Protein AF-A0A961WU19-F1 (afdb_monomer_lite)

Secondary structure (DSSP, 8-state):
--HHHHHHHHHHHTS-HHHHHHHHHHHHHHS-SS---TTTSPPP-SSHHHHHHHHHHHH--TTSGGG-HHHHHHHHHHHTT-HHHHHHHHHHHHHHSPTT-HHHHHHHHHHHHHHHHHHHHTT-HHHHHHHHHHHHHHHHHHHHTT--TT-

Radius of gyration: 14.6 Å; chains: 1; bounding box: 38×34×35 Å

pLDDT: mean 96.16, std 4.39, range [66.56, 98.81]

Sequence (151 aa):
MTALEDALAIAEQALEPGMRARLEIHLAERLPQHPYRPGLTPRPESGVIFDISDRAGRTLTSPDWRSSEAWTAGFLLLRRGYFWEAHEVWEPVWHALAPNGAERLFVQAAIQHANARLKEAMGRDRAAARLHTLAGAQFEDARRRGFRPEG

Structure (mmCIF, N/CA/C/O backbone):
data_AF-A0A961WU19-F1
#
_entry.id   AF-A0A961WU19-F1
#
loop_
_atom_site.group_PDB
_atom_site.id
_atom_site.type_symbol
_atom_site.label_atom_id
_atom_site.label_alt_id
_atom_site.label_comp_id
_atom_site.label_asym_id
_atom_site.label_entity_id
_atom_site.label_seq_id
_atom_site.pdbx_PDB_ins_code
_atom_site.Cartn_x
_atom_site.Cartn_y
_atom_site.Cartn_z
_atom_site.occupancy
_atom_site.B_iso_or_equiv
_atom_site.auth_seq_id
_atom_site.auth_comp_id
_atom_site.auth_asym_id
_atom_site.auth_atom_id
_atom_site.pdbx_PDB_model_num
ATOM 1 N N . MET A 1 1 ? -2.871 -17.714 5.361 1.00 66.56 1 MET A N 1
ATOM 2 C CA . MET A 1 1 ? -2.331 -16.729 4.412 1.00 66.56 1 MET A CA 1
ATOM 3 C C . MET A 1 1 ? -2.924 -17.008 3.046 1.00 66.56 1 MET A C 1
ATOM 5 O O . MET A 1 1 ? -3.035 -18.170 2.671 1.00 66.56 1 MET A O 1
ATOM 9 N N . THR A 1 2 ? -3.415 -15.971 2.377 1.00 92.81 2 THR A N 1
ATOM 10 C CA . THR A 1 2 ? -3.905 -16.019 0.992 1.00 92.81 2 THR A CA 1
ATOM 11 C C . THR A 1 2 ? -2.739 -15.898 0.005 1.00 92.81 2 THR A C 1
ATOM 13 O O . THR A 1 2 ? -1.680 -15.397 0.369 1.00 92.81 2 THR A O 1
ATOM 16 N N . ALA A 1 3 ? -2.945 -16.265 -1.265 1.00 95.94 3 ALA A N 1
ATOM 17 C CA . ALA A 1 3 ? -1.912 -16.132 -2.301 1.00 95.94 3 ALA A CA 1
ATOM 18 C C . ALA A 1 3 ? -1.395 -14.687 -2.465 1.00 95.94 3 ALA A C 1
ATOM 20 O O . ALA A 1 3 ? -0.223 -14.477 -2.773 1.00 95.94 3 ALA A O 1
ATOM 21 N N . LEU A 1 4 ? -2.256 -13.685 -2.243 1.00 97.75 4 LEU A N 1
ATOM 22 C CA . LEU A 1 4 ? -1.849 -12.280 -2.235 1.00 97.75 4 LEU A CA 1
ATOM 23 C C . LEU A 1 4 ? -0.962 -11.955 -1.026 1.00 97.75 4 LEU A C 1
ATOM 25 O O . LEU A 1 4 ? 0.030 -11.256 -1.183 1.00 97.75 4 LEU A O 1
ATOM 29 N N . GLU A 1 5 ? -1.292 -12.450 0.167 1.00 97.44 5 GLU A N 1
ATOM 30 C CA . GLU A 1 5 ? -0.466 -12.220 1.361 1.00 97.44 5 GLU A CA 1
ATOM 31 C C . GLU A 1 5 ? 0.922 -12.854 1.216 1.00 97.44 5 GLU A C 1
ATOM 33 O O . GLU A 1 5 ? 1.912 -12.219 1.571 1.00 97.44 5 GLU A O 1
ATOM 38 N N . ASP A 1 6 ? 1.011 -14.047 0.619 1.00 97.62 6 ASP A N 1
ATOM 39 C CA . ASP A 1 6 ? 2.293 -14.684 0.292 1.00 97.62 6 ASP A CA 1
ATOM 40 C C . ASP A 1 6 ? 3.104 -13.826 -0.692 1.00 97.62 6 ASP A C 1
ATOM 42 O O . ASP A 1 6 ? 4.291 -13.577 -0.489 1.00 97.62 6 ASP A O 1
ATOM 46 N N . ALA A 1 7 ? 2.455 -13.309 -1.739 1.00 97.88 7 ALA A N 1
A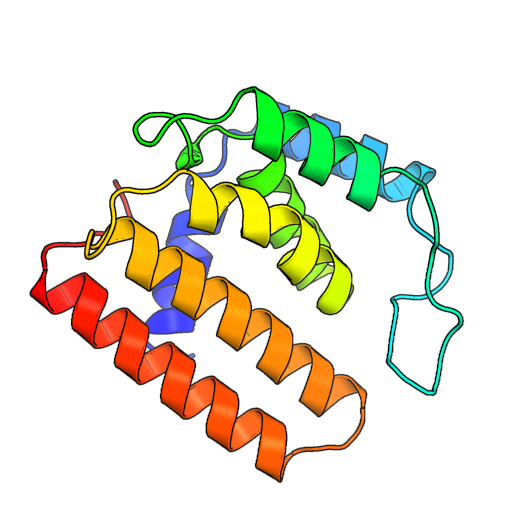TOM 47 C CA . ALA A 1 7 ? 3.097 -12.442 -2.723 1.00 97.88 7 ALA A CA 1
ATOM 48 C C . ALA A 1 7 ? 3.566 -11.104 -2.133 1.00 97.88 7 ALA A C 1
ATOM 50 O O . ALA A 1 7 ? 4.645 -10.623 -2.479 1.00 97.88 7 ALA A O 1
ATOM 51 N N . LEU A 1 8 ? 2.782 -10.509 -1.232 1.00 97.88 8 LEU A N 1
ATOM 52 C CA . LEU A 1 8 ? 3.173 -9.312 -0.490 1.00 97.88 8 LEU A CA 1
ATOM 53 C C . LEU A 1 8 ? 4.368 -9.601 0.422 1.00 97.88 8 LEU A C 1
ATOM 55 O O . LEU A 1 8 ? 5.293 -8.797 0.463 1.00 97.88 8 LEU A O 1
ATOM 59 N N . ALA A 1 9 ? 4.394 -10.755 1.092 1.00 97.44 9 ALA A N 1
ATOM 60 C CA . ALA A 1 9 ? 5.522 -11.156 1.927 1.00 97.44 9 ALA A CA 1
ATOM 61 C C . ALA A 1 9 ? 6.809 -11.363 1.109 1.00 97.44 9 ALA A C 1
ATOM 63 O O . ALA A 1 9 ? 7.882 -10.962 1.557 1.00 97.44 9 ALA A O 1
ATOM 64 N N . ILE A 1 10 ? 6.715 -11.946 -0.092 1.00 97.38 10 ILE A N 1
ATOM 65 C CA . ILE A 1 10 ? 7.851 -12.071 -1.021 1.00 97.38 10 ILE A CA 1
ATOM 66 C C . ILE A 1 10 ? 8.338 -10.685 -1.459 1.00 97.38 10 ILE A C 1
ATOM 68 O O . ILE A 1 10 ? 9.531 -10.395 -1.382 1.00 97.38 10 ILE A O 1
ATOM 72 N N . ALA A 1 11 ? 7.421 -9.803 -1.862 1.00 96.19 11 ALA A N 1
ATOM 73 C CA . ALA A 1 11 ? 7.770 -8.448 -2.273 1.00 96.19 11 ALA A CA 1
ATOM 74 C C . ALA A 1 11 ? 8.398 -7.628 -1.128 1.00 96.19 11 ALA A C 1
ATOM 76 O O . ALA A 1 11 ? 9.323 -6.859 -1.378 1.00 96.19 11 ALA A O 1
ATOM 77 N N . GLU A 1 12 ? 7.954 -7.814 0.122 1.00 96.25 12 GLU A N 1
ATOM 78 C CA . GLU A 1 12 ? 8.567 -7.189 1.303 1.00 96.25 12 GLU A CA 1
ATOM 79 C C . GLU A 1 12 ? 9.990 -7.717 1.562 1.00 96.25 12 GLU A C 1
ATOM 81 O O . GLU A 1 12 ? 10.884 -6.960 1.946 1.00 96.25 12 GLU A O 1
ATOM 86 N N . GLN A 1 13 ? 10.224 -9.014 1.348 1.00 95.75 13 GLN A N 1
ATOM 87 C CA . GLN A 1 13 ? 11.553 -9.621 1.494 1.00 95.75 13 GLN A CA 1
ATOM 88 C C . GLN A 1 13 ? 12.540 -9.137 0.426 1.00 95.75 13 GLN A C 1
ATOM 90 O O . GLN A 1 13 ? 13.738 -9.087 0.691 1.00 95.75 13 GLN A O 1
ATOM 95 N N . ALA A 1 14 ? 12.043 -8.746 -0.749 1.00 94.81 14 ALA A N 1
ATOM 96 C CA . ALA A 1 14 ? 12.845 -8.220 -1.850 1.00 94.81 14 ALA A CA 1
ATOM 97 C C . ALA A 1 14 ? 13.195 -6.722 -1.717 1.00 94.81 14 ALA A C 1
ATOM 99 O O . ALA A 1 14 ? 13.886 -6.179 -2.579 1.00 94.81 14 ALA A O 1
ATOM 100 N N . LEU A 1 15 ? 12.721 -6.033 -0.670 1.00 95.31 15 LEU A N 1
ATOM 101 C CA . LEU A 1 15 ? 13.008 -4.611 -0.465 1.00 95.31 15 LEU A CA 1
ATOM 102 C C . LEU A 1 15 ? 14.501 -4.367 -0.221 1.00 95.31 15 LEU A C 1
ATOM 104 O O . LEU A 1 15 ? 15.160 -5.114 0.504 1.00 95.31 15 LEU A O 1
ATOM 108 N N . GLU A 1 16 ? 15.016 -3.263 -0.765 1.00 95.62 16 GLU A N 1
ATOM 109 C CA . GLU A 1 16 ? 16.412 -2.867 -0.580 1.00 95.62 16 GLU A CA 1
ATOM 110 C C . GLU A 1 16 ? 16.700 -2.594 0.918 1.00 95.62 16 GLU A C 1
ATOM 112 O O . GLU A 1 16 ? 16.045 -1.732 1.522 1.00 95.62 16 GLU A O 1
ATOM 117 N N . PRO A 1 17 ? 17.642 -3.323 1.557 1.00 96.50 17 PRO A N 1
ATOM 118 C CA . PRO A 1 17 ? 17.830 -3.265 3.008 1.00 96.50 17 PRO A CA 1
ATOM 119 C C . PRO A 1 17 ? 18.210 -1.883 3.556 1.00 96.50 17 PRO A C 1
ATOM 121 O O . PRO A 1 17 ? 17.730 -1.497 4.625 1.00 96.50 17 PRO A O 1
ATOM 124 N N . GLY A 1 18 ? 19.046 -1.123 2.846 1.00 97.88 18 GLY A N 1
ATOM 125 C CA . GLY A 1 18 ? 19.481 0.217 3.241 1.00 97.88 18 GLY A CA 1
ATOM 126 C C . GLY A 1 18 ? 18.333 1.227 3.244 1.00 97.88 18 GLY A C 1
ATOM 127 O O . GLY A 1 18 ? 18.134 1.950 4.224 1.00 97.88 18 GLY A O 1
ATOM 128 N N . MET A 1 19 ? 17.523 1.237 2.187 1.00 96.94 19 MET A N 1
ATOM 129 C CA . MET A 1 19 ? 16.304 2.027 2.045 1.00 96.94 19 MET A CA 1
ATOM 130 C C . MET A 1 19 ? 15.322 1.682 3.156 1.00 96.94 19 MET A C 1
ATOM 132 O O . MET A 1 19 ? 14.814 2.583 3.826 1.00 96.94 19 MET A O 1
ATOM 136 N N . ARG A 1 20 ? 15.099 0.383 3.391 1.00 97.62 20 ARG A N 1
ATOM 137 C CA . ARG A 1 20 ? 14.221 -0.105 4.457 1.00 97.62 20 ARG A CA 1
ATOM 138 C C . ARG A 1 20 ? 14.672 0.399 5.826 1.00 97.62 20 ARG A C 1
ATOM 140 O O . ARG A 1 20 ? 13.855 0.963 6.548 1.00 97.62 20 ARG A O 1
ATOM 147 N N . ALA A 1 21 ? 15.951 0.243 6.168 1.00 97.94 21 ALA A N 1
ATOM 148 C CA . ALA A 1 21 ? 16.491 0.685 7.454 1.00 97.94 21 ALA A CA 1
ATOM 149 C C . ALA A 1 21 ? 16.382 2.209 7.635 1.00 97.94 21 ALA A C 1
ATOM 151 O O . ALA A 1 21 ? 15.959 2.688 8.688 1.00 97.94 21 ALA A O 1
ATOM 152 N N . ARG A 1 22 ? 16.698 2.982 6.588 1.00 98.12 22 ARG A N 1
ATOM 153 C CA . ARG A 1 22 ? 16.581 4.447 6.605 1.00 98.12 22 ARG A CA 1
ATOM 154 C C . ARG A 1 22 ? 15.135 4.903 6.805 1.00 98.12 22 ARG A C 1
ATOM 156 O O . ARG A 1 22 ? 14.880 5.791 7.616 1.00 98.12 22 ARG A O 1
ATOM 163 N N . LEU A 1 23 ? 14.189 4.295 6.090 1.00 98.25 23 LEU A N 1
ATOM 164 C CA . LEU A 1 23 ? 12.768 4.618 6.213 1.00 98.25 23 LEU A CA 1
ATOM 165 C C . LEU A 1 23 ? 12.166 4.165 7.541 1.00 98.25 23 LEU A C 1
ATOM 167 O O . LEU A 1 23 ? 11.294 4.845 8.073 1.00 98.25 23 LEU A O 1
ATOM 171 N N . GLU A 1 24 ? 12.627 3.048 8.102 1.00 97.62 24 GLU A N 1
ATOM 172 C CA . GLU A 1 24 ? 12.192 2.570 9.413 1.00 97.62 24 GLU A CA 1
ATOM 173 C C . GLU A 1 24 ? 12.422 3.633 10.493 1.00 97.62 24 GLU A C 1
ATOM 175 O O . GLU A 1 24 ? 11.472 3.932 11.224 1.00 97.62 24 GLU A O 1
ATOM 180 N N . ILE A 1 25 ? 13.626 4.223 10.527 1.00 97.69 25 ILE A N 1
ATOM 181 C CA . ILE A 1 25 ? 14.004 5.330 11.420 1.00 97.69 25 ILE A CA 1
ATOM 182 C C . ILE A 1 25 ? 13.188 6.580 11.084 1.00 97.69 25 ILE A C 1
ATOM 184 O O . ILE A 1 25 ? 12.500 7.121 11.946 1.00 97.69 25 ILE A O 1
ATOM 188 N N . HIS A 1 26 ? 13.201 6.999 9.815 1.00 97.44 26 HIS A N 1
ATOM 189 C CA . HIS A 1 26 ? 12.554 8.239 9.388 1.00 97.44 26 HIS A CA 1
ATOM 190 C C . HIS A 1 26 ? 11.051 8.271 9.708 1.00 97.44 26 HIS A C 1
ATOM 192 O O . HIS A 1 26 ? 10.536 9.269 10.209 1.00 97.44 26 HIS A O 1
ATOM 198 N N . LEU A 1 27 ? 10.344 7.165 9.459 1.00 97.62 27 LEU A N 1
ATOM 199 C CA . LEU A 1 27 ? 8.923 7.041 9.773 1.00 97.62 27 LEU A CA 1
ATOM 200 C C . LEU A 1 27 ? 8.680 6.975 11.287 1.00 97.62 27 LEU A C 1
ATOM 202 O O . LEU A 1 27 ? 7.714 7.561 11.762 1.00 97.62 27 LEU A O 1
ATOM 206 N N . ALA A 1 28 ? 9.533 6.296 12.059 1.00 94.56 28 ALA A N 1
ATOM 207 C CA . ALA A 1 28 ? 9.355 6.205 13.511 1.00 94.56 28 ALA A CA 1
ATOM 208 C C . ALA A 1 28 ? 9.390 7.582 14.202 1.00 94.56 28 ALA A C 1
ATOM 210 O O . ALA A 1 28 ? 8.672 7.793 15.175 1.00 94.56 28 ALA A O 1
ATOM 211 N N . GLU A 1 29 ? 10.173 8.525 13.677 1.00 95.38 29 GLU A N 1
ATOM 212 C CA . GLU A 1 29 ? 10.315 9.878 14.232 1.00 95.38 29 GLU A CA 1
ATOM 213 C C . GLU A 1 29 ? 9.230 10.864 13.773 1.00 95.38 29 GLU A C 1
ATOM 215 O O . GLU A 1 29 ? 9.025 11.900 14.406 1.00 95.38 29 GLU A O 1
ATOM 220 N N . ARG A 1 30 ? 8.576 10.596 12.636 1.00 96.69 30 ARG A N 1
ATOM 221 C CA . ARG A 1 30 ? 7.744 11.583 11.921 1.00 96.69 30 ARG A CA 1
ATOM 222 C C . ARG A 1 30 ? 6.286 11.170 11.739 1.00 96.69 30 ARG A C 1
ATOM 224 O O . ARG A 1 30 ? 5.499 11.974 11.240 1.00 96.69 30 ARG A O 1
ATOM 231 N N . LEU A 1 31 ?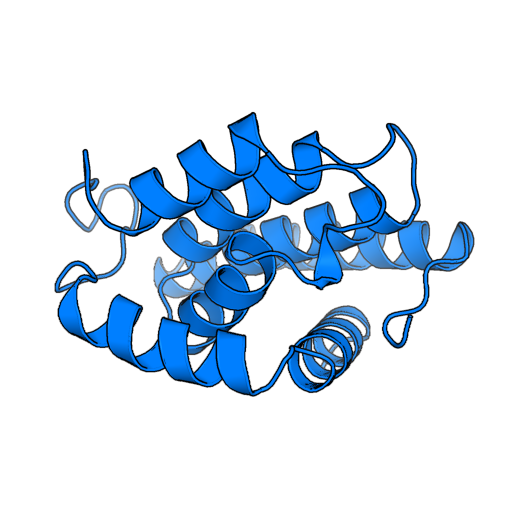 5.925 9.933 12.079 1.00 94.81 31 LEU A N 1
ATOM 232 C CA . LEU A 1 31 ? 4.546 9.468 11.967 1.00 94.81 31 LEU A CA 1
ATOM 233 C C . LEU A 1 31 ? 3.622 10.181 12.961 1.00 94.81 31 LEU A C 1
ATOM 235 O O . LEU A 1 31 ? 4.052 10.544 14.060 1.00 94.81 31 LEU A O 1
ATOM 239 N N . PRO A 1 32 ? 2.336 10.362 12.604 1.00 90.81 32 PRO A N 1
ATOM 240 C CA . PRO A 1 32 ? 1.356 10.837 13.564 1.00 90.81 32 PRO A CA 1
ATOM 241 C C . PRO A 1 32 ? 1.231 9.836 14.716 1.00 90.81 32 PRO A C 1
ATOM 243 O O . PRO A 1 32 ? 1.428 8.639 14.536 1.00 90.81 32 PRO A O 1
ATOM 246 N N . GLN A 1 33 ? 0.860 10.321 15.904 1.00 90.75 33 GLN A N 1
ATOM 247 C CA . GLN A 1 33 ? 0.729 9.484 17.104 1.00 90.75 33 GLN A CA 1
ATOM 248 C C . GLN A 1 33 ? -0.267 8.325 16.921 1.00 90.75 33 GLN A C 1
ATOM 250 O O . GLN A 1 33 ? -0.126 7.265 17.535 1.00 90.75 33 GLN A O 1
ATOM 255 N N . HIS A 1 34 ? -1.287 8.538 16.090 1.00 93.50 34 HIS A N 1
ATOM 256 C CA . HIS A 1 34 ? -2.304 7.549 15.776 1.00 93.50 34 HIS A CA 1
ATOM 257 C C . HIS A 1 34 ? -2.499 7.454 14.260 1.00 93.50 34 HIS A C 1
ATOM 259 O O . HIS A 1 34 ? -2.496 8.492 13.594 1.00 93.50 34 HIS A O 1
ATOM 265 N N . PRO A 1 35 ? -2.725 6.243 13.718 1.00 97.31 35 PRO A N 1
ATOM 266 C CA . PRO A 1 35 ? -3.037 6.073 12.306 1.00 97.31 35 PRO A CA 1
ATOM 267 C C . PRO A 1 35 ? -4.382 6.714 11.963 1.00 97.31 35 PRO A C 1
ATOM 269 O O . PRO A 1 35 ? -5.316 6.734 12.782 1.00 97.31 35 PRO A O 1
ATOM 272 N N . TYR A 1 36 ? -4.513 7.194 10.731 1.00 98.06 36 TYR A N 1
ATOM 273 C CA . TYR A 1 36 ? -5.761 7.764 10.263 1.00 98.06 36 TYR A CA 1
ATOM 274 C C . TYR A 1 36 ? -6.841 6.692 10.079 1.00 98.06 36 TYR A C 1
ATOM 276 O O . TYR A 1 36 ? -6.665 5.665 9.420 1.00 98.06 36 TYR A O 1
ATOM 284 N N . ARG A 1 37 ? -8.010 6.959 10.659 1.00 97.38 37 ARG A N 1
ATOM 285 C CA . ARG A 1 37 ? -9.216 6.143 10.580 1.00 97.38 37 ARG A CA 1
ATOM 286 C C . ARG A 1 37 ? -10.400 7.086 10.374 1.00 97.38 37 ARG A C 1
ATOM 288 O O . ARG A 1 37 ? -10.755 7.813 11.304 1.00 97.38 37 ARG A O 1
ATOM 295 N N . PRO A 1 38 ? -11.035 7.087 9.188 1.00 96.50 38 PRO A N 1
ATOM 296 C CA . PRO A 1 38 ? -12.117 8.016 8.881 1.00 96.50 38 PRO A CA 1
ATOM 297 C C . PRO A 1 38 ? -13.241 8.004 9.924 1.00 96.50 38 PRO A C 1
ATOM 299 O O . PRO A 1 38 ? -13.855 6.965 10.175 1.00 96.50 38 PRO A O 1
ATOM 302 N N . GLY A 1 39 ? -13.516 9.174 10.504 1.00 95.50 39 GLY A N 1
ATOM 303 C CA . GLY A 1 39 ? -14.531 9.360 11.545 1.00 95.50 39 GLY A CA 1
ATOM 304 C C . GLY A 1 39 ? -14.113 8.918 12.951 1.00 95.50 39 GLY A C 1
ATOM 305 O O . GLY A 1 39 ? -14.938 8.991 13.853 1.00 95.50 39 GLY A O 1
ATOM 306 N N . LEU A 1 40 ? -12.870 8.462 13.147 1.00 94.50 40 LEU A N 1
ATOM 307 C CA . LEU A 1 40 ? -12.342 8.035 14.450 1.00 94.50 40 LEU A CA 1
ATOM 308 C C . LEU A 1 40 ? -11.103 8.828 14.873 1.00 94.50 40 LEU A C 1
ATOM 310 O O . LEU A 1 40 ? -10.984 9.179 16.042 1.00 94.50 40 LEU A O 1
ATOM 314 N N . THR A 1 41 ? -10.190 9.116 13.946 1.00 95.88 41 THR A N 1
ATOM 315 C CA . THR A 1 41 ? -9.004 9.940 14.215 1.00 95.88 41 THR A CA 1
ATOM 316 C C . THR A 1 41 ? -8.951 11.146 13.272 1.00 95.88 41 THR A C 1
ATOM 318 O O . THR A 1 41 ? -9.529 11.092 12.178 1.00 95.88 41 THR A O 1
ATOM 321 N N . PRO A 1 42 ? -8.305 12.257 13.682 1.00 93.50 42 PRO A N 1
ATOM 322 C CA . PRO A 1 42 ? -8.125 13.424 12.823 1.00 93.50 42 PRO A CA 1
ATOM 323 C C . PRO A 1 42 ? -7.393 13.049 11.537 1.00 93.50 42 PRO A C 1
ATOM 325 O O . PRO A 1 42 ? -6.429 12.282 11.570 1.00 93.50 42 PRO A O 1
ATOM 328 N N . ARG A 1 43 ? -7.843 13.592 10.402 1.00 93.62 43 ARG A N 1
ATOM 329 C CA . ARG A 1 43 ? -7.129 13.411 9.138 1.00 93.62 43 ARG A CA 1
ATOM 330 C C . ARG A 1 43 ? -5.848 14.246 9.176 1.00 93.62 43 ARG A C 1
ATOM 332 O O . ARG A 1 43 ? -5.953 15.438 9.455 1.00 93.62 43 ARG A O 1
ATOM 339 N N . PRO A 1 44 ? -4.668 13.665 8.908 1.00 92.56 44 PRO A N 1
ATOM 340 C CA . PRO A 1 44 ? -3.461 14.463 8.760 1.00 92.56 44 PRO A CA 1
ATOM 341 C C . PRO A 1 44 ? -3.574 15.325 7.493 1.00 92.56 44 PRO A C 1
ATOM 343 O O . PRO A 1 44 ? -4.134 14.886 6.489 1.00 92.56 44 PRO A O 1
ATOM 346 N N . GLU A 1 45 ? -3.054 16.548 7.544 1.00 90.69 45 GLU A N 1
ATOM 347 C CA . GLU A 1 45 ? -3.070 17.499 6.416 1.00 90.69 45 GLU A CA 1
ATOM 348 C C . GLU A 1 45 ? -1.683 17.680 5.780 1.00 90.69 45 GLU A C 1
ATOM 350 O O . GLU A 1 45 ? -1.558 18.199 4.675 1.00 90.69 45 GLU A O 1
ATOM 355 N N . SER A 1 46 ? -0.634 17.261 6.487 1.00 94.31 46 SER A N 1
ATOM 356 C CA . SER A 1 46 ? 0.761 17.346 6.062 1.00 94.31 46 SER A CA 1
ATOM 357 C C . SER A 1 46 ? 1.613 16.309 6.801 1.00 94.31 46 SER A C 1
ATOM 359 O O . SER A 1 46 ? 1.124 15.587 7.677 1.00 94.31 46 SER A O 1
ATOM 361 N N . GLY A 1 47 ? 2.891 16.211 6.427 1.00 95.50 47 GLY A N 1
ATOM 362 C CA . GLY A 1 47 ? 3.881 15.357 7.078 1.00 95.50 47 GLY A CA 1
ATOM 363 C C . GLY A 1 47 ? 4.447 14.277 6.163 1.00 95.50 47 GLY A C 1
ATOM 364 O O . GLY A 1 47 ? 4.161 14.230 4.968 1.00 95.50 47 GLY A O 1
ATOM 365 N N . VAL A 1 48 ? 5.228 13.372 6.758 1.00 97.44 48 VAL A N 1
ATOM 366 C CA . VAL A 1 48 ? 6.095 12.426 6.033 1.00 97.44 48 VAL A CA 1
ATOM 367 C C . VAL A 1 48 ? 5.370 11.588 4.973 1.00 97.44 48 VAL A C 1
ATOM 369 O O . VAL A 1 48 ? 5.939 11.296 3.927 1.00 97.44 48 VAL A O 1
ATOM 372 N N . ILE A 1 49 ? 4.102 11.239 5.205 1.00 97.50 49 ILE A N 1
ATOM 373 C CA . ILE A 1 49 ? 3.278 10.475 4.258 1.00 97.50 49 ILE A CA 1
ATOM 374 C C . ILE A 1 49 ? 3.024 11.270 2.978 1.00 97.50 49 ILE A C 1
ATOM 376 O O . ILE A 1 49 ? 3.206 10.748 1.878 1.00 97.50 49 ILE A O 1
ATOM 380 N N . PHE A 1 50 ? 2.660 12.544 3.118 1.00 97.44 50 PHE A N 1
ATOM 381 C CA . PHE A 1 50 ? 2.444 13.439 1.987 1.00 97.44 50 PHE A CA 1
ATOM 382 C C . PHE A 1 50 ? 3.762 13.736 1.282 1.00 97.44 50 PHE A C 1
ATOM 384 O O . PHE A 1 50 ? 3.813 13.663 0.061 1.00 97.44 50 PHE A O 1
ATOM 391 N N . ASP A 1 51 ? 4.840 13.961 2.036 1.00 97.69 51 ASP A N 1
ATOM 392 C CA . ASP A 1 51 ? 6.158 14.238 1.466 1.00 97.69 51 ASP A CA 1
ATOM 393 C C . ASP A 1 51 ? 6.670 13.067 0.604 1.00 97.69 51 ASP A C 1
ATOM 395 O O . ASP A 1 51 ? 7.215 13.285 -0.480 1.00 97.69 51 ASP A O 1
ATOM 399 N N . ILE A 1 52 ? 6.500 11.820 1.067 1.00 97.81 52 ILE A N 1
ATOM 400 C CA . ILE A 1 52 ? 6.862 10.607 0.311 1.00 97.81 52 ILE A CA 1
ATOM 401 C C . ILE A 1 52 ? 5.981 10.467 -0.935 1.00 97.81 52 ILE A C 1
ATOM 403 O O . ILE A 1 52 ? 6.500 10.227 -2.028 1.00 97.81 52 ILE A O 1
ATOM 407 N N . SER A 1 53 ? 4.664 10.632 -0.782 1.00 97.38 53 SER A N 1
ATOM 408 C CA . SER A 1 53 ? 3.700 10.460 -1.877 1.00 97.38 53 SER A CA 1
ATOM 409 C C . SER A 1 53 ? 3.920 11.489 -2.989 1.00 97.38 53 SER A C 1
ATOM 411 O O . SER A 1 53 ? 3.982 11.148 -4.168 1.00 97.38 53 SER A O 1
ATOM 413 N N . ASP A 1 54 ? 4.122 12.747 -2.607 1.00 97.62 54 ASP A N 1
ATOM 414 C CA . ASP A 1 54 ? 4.365 13.872 -3.506 1.00 97.62 54 ASP A CA 1
ATOM 415 C C . ASP A 1 54 ? 5.716 13.753 -4.236 1.00 97.62 54 ASP A C 1
ATOM 417 O O . ASP A 1 54 ? 5.807 14.000 -5.441 1.00 97.62 54 ASP A O 1
ATOM 421 N N . ARG A 1 55 ? 6.775 13.287 -3.551 1.00 97.12 55 ARG A N 1
ATOM 422 C CA . ARG A 1 55 ? 8.035 12.926 -4.224 1.00 97.12 55 ARG A CA 1
ATOM 423 C C . ARG A 1 55 ? 7.819 11.829 -5.262 1.00 97.12 55 ARG A C 1
ATOM 425 O O . ARG A 1 55 ? 8.233 12.016 -6.404 1.00 97.12 55 ARG A O 1
ATOM 432 N N . ALA A 1 56 ? 7.159 10.731 -4.892 1.00 96.69 56 ALA A N 1
ATOM 433 C CA . ALA A 1 56 ? 6.909 9.619 -5.805 1.00 96.69 56 ALA A CA 1
ATOM 434 C C . ALA A 1 56 ? 6.075 10.048 -7.021 1.00 96.69 56 ALA A C 1
ATOM 436 O O . ALA A 1 56 ? 6.434 9.716 -8.146 1.00 96.69 56 ALA A O 1
ATOM 437 N N . GLY A 1 57 ? 5.029 10.856 -6.829 1.00 94.62 57 GLY A N 1
ATOM 438 C CA . GLY A 1 57 ? 4.200 11.358 -7.928 1.00 94.62 57 GLY A CA 1
ATOM 439 C C . GLY A 1 57 ? 4.966 12.204 -8.953 1.00 94.62 57 GLY A C 1
ATOM 440 O O . GLY A 1 57 ? 4.583 12.244 -10.120 1.00 94.62 57 GLY A O 1
ATOM 441 N N . ARG A 1 58 ? 6.065 12.854 -8.548 1.00 94.06 58 ARG A N 1
ATOM 442 C CA . ARG A 1 58 ? 6.907 13.661 -9.447 1.00 94.06 58 ARG A CA 1
ATOM 443 C C . ARG A 1 58 ? 8.012 12.886 -10.148 1.00 94.06 58 ARG A C 1
ATOM 445 O O . ARG A 1 58 ? 8.417 13.290 -11.234 1.00 94.06 58 ARG A O 1
ATOM 452 N N . THR A 1 59 ? 8.568 11.862 -9.505 1.00 91.88 59 THR A N 1
ATOM 453 C CA . THR A 1 59 ? 9.831 11.251 -9.954 1.00 91.88 59 THR A CA 1
ATOM 454 C C . THR A 1 59 ? 9.696 9.806 -10.397 1.00 91.88 59 THR A C 1
ATOM 456 O O . THR A 1 59 ? 10.598 9.303 -11.066 1.00 91.88 59 THR A O 1
ATOM 459 N N . LEU A 1 60 ? 8.615 9.119 -10.021 1.00 92.62 60 LEU A N 1
ATOM 460 C CA . LEU A 1 60 ? 8.524 7.687 -10.233 1.00 92.62 60 LEU A CA 1
ATOM 461 C C . LEU A 1 60 ? 8.231 7.342 -11.692 1.00 92.62 60 LEU A C 1
ATOM 463 O O . LEU A 1 60 ? 7.326 7.888 -12.319 1.00 92.62 60 LEU A O 1
ATOM 467 N N . THR A 1 61 ? 8.971 6.363 -12.202 1.00 88.94 61 THR A N 1
ATOM 468 C CA . THR A 1 61 ? 8.738 5.753 -13.509 1.00 88.94 61 THR A CA 1
ATOM 469 C C . THR A 1 61 ? 8.399 4.271 -13.350 1.00 88.94 61 THR A C 1
ATOM 471 O O . THR A 1 61 ? 8.705 3.649 -12.329 1.00 88.94 61 THR A O 1
ATOM 474 N N . SER A 1 62 ? 7.753 3.686 -14.363 1.00 85.25 62 SER A N 1
ATOM 475 C CA . SER A 1 62 ? 7.302 2.291 -14.304 1.00 85.25 62 SER A CA 1
ATOM 476 C C . SER A 1 62 ? 8.415 1.256 -14.074 1.00 85.25 62 SER A C 1
ATOM 478 O O . SER A 1 62 ? 8.094 0.253 -13.453 1.00 85.25 62 SER A O 1
ATOM 480 N N . PRO A 1 63 ? 9.667 1.402 -14.552 1.00 88.69 63 PRO A N 1
ATOM 481 C CA . PRO A 1 63 ? 10.732 0.434 -14.255 1.00 88.69 63 PRO A CA 1
ATOM 482 C C . PRO A 1 63 ? 11.217 0.452 -12.796 1.00 88.69 63 PRO A C 1
ATOM 484 O O . PRO A 1 63 ? 11.550 -0.597 -12.250 1.00 88.69 63 PRO A O 1
ATOM 487 N N . ASP A 1 64 ? 11.199 1.616 -12.143 1.00 88.56 64 ASP A N 1
ATOM 488 C CA . ASP A 1 64 ? 11.862 1.834 -10.845 1.00 88.56 64 ASP A CA 1
ATOM 489 C C . ASP A 1 64 ? 10.923 1.673 -9.638 1.00 88.56 64 ASP A C 1
ATOM 491 O O . ASP A 1 64 ? 11.289 1.916 -8.488 1.00 88.56 64 ASP A O 1
ATOM 495 N N . TRP A 1 65 ? 9.673 1.271 -9.870 1.00 94.44 65 TRP A N 1
ATOM 496 C CA . TRP A 1 65 ? 8.645 1.275 -8.831 1.00 94.44 65 TRP A CA 1
ATOM 497 C C . TRP A 1 65 ? 8.998 0.402 -7.614 1.00 94.44 65 TRP A C 1
ATOM 499 O O .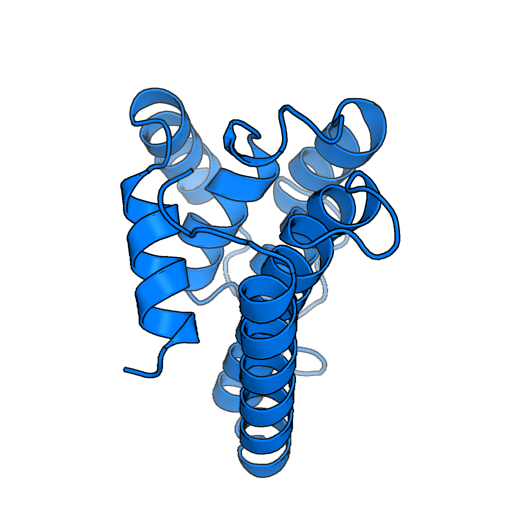 TRP A 1 65 ? 8.753 0.820 -6.480 1.00 94.44 65 TRP A O 1
ATOM 509 N N . ARG A 1 66 ? 9.630 -0.765 -7.829 1.00 93.69 66 ARG A N 1
ATOM 510 C CA . ARG A 1 66 ? 10.036 -1.698 -6.757 1.00 93.69 66 ARG A CA 1
ATOM 511 C C . ARG A 1 66 ? 11.148 -1.147 -5.864 1.00 93.69 66 ARG A C 1
ATOM 513 O O . ARG A 1 66 ? 11.187 -1.483 -4.686 1.00 93.69 66 ARG A O 1
ATOM 520 N N . SER A 1 67 ? 12.040 -0.317 -6.402 1.00 93.25 67 SER A N 1
ATOM 521 C CA . SER A 1 67 ? 13.148 0.296 -5.652 1.00 93.25 67 SER A CA 1
ATOM 522 C C . SER A 1 67 ? 12.771 1.645 -5.033 1.00 93.25 67 SER A C 1
ATOM 524 O O . SER A 1 67 ? 13.599 2.304 -4.401 1.00 93.25 67 SER A O 1
ATOM 526 N N . SER A 1 68 ? 11.516 2.069 -5.194 1.00 96.31 68 SER A N 1
ATOM 527 C CA . SER A 1 68 ? 11.063 3.371 -4.729 1.00 96.31 68 SER A CA 1
ATOM 528 C C . SER A 1 68 ? 10.919 3.466 -3.211 1.00 96.31 68 SER A C 1
ATOM 530 O O . SER A 1 68 ? 10.577 2.509 -2.505 1.00 96.31 68 SER A O 1
ATOM 532 N N . GLU A 1 69 ? 11.122 4.688 -2.717 1.00 97.50 69 GLU A N 1
ATOM 533 C CA . GLU A 1 69 ? 10.873 5.056 -1.324 1.00 97.50 69 GLU A CA 1
ATOM 534 C C . GLU A 1 69 ? 9.415 4.764 -0.933 1.00 97.50 69 GLU A C 1
ATOM 536 O O . GLU A 1 69 ? 9.157 4.151 0.098 1.00 97.50 69 GLU A O 1
ATOM 541 N N . ALA A 1 70 ? 8.471 5.144 -1.795 1.00 98.44 70 ALA A N 1
ATOM 542 C CA . ALA A 1 70 ? 7.039 4.964 -1.595 1.00 98.44 70 ALA A CA 1
ATOM 543 C C . ALA A 1 70 ? 6.620 3.490 -1.484 1.00 98.44 70 ALA A C 1
ATOM 545 O O . ALA A 1 70 ? 5.877 3.127 -0.569 1.00 98.44 70 ALA A O 1
ATOM 546 N N . TRP A 1 71 ? 7.136 2.624 -2.363 1.00 98.19 71 TRP A N 1
ATOM 547 C CA . TRP A 1 71 ? 6.858 1.189 -2.302 1.00 98.19 71 TRP A CA 1
ATOM 548 C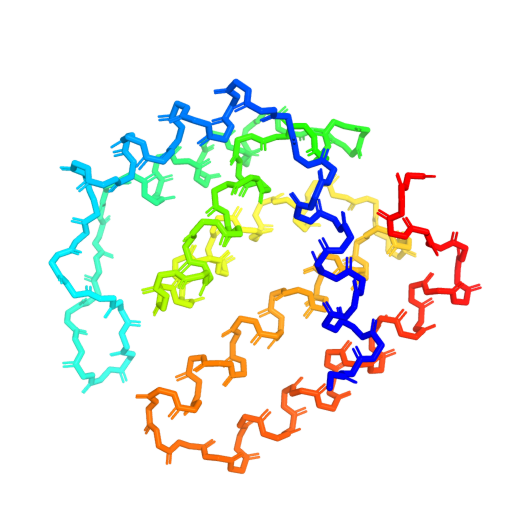 C . TRP A 1 71 ? 7.354 0.571 -0.990 1.00 98.19 71 TRP A C 1
ATOM 550 O O . TRP A 1 71 ? 6.594 -0.109 -0.297 1.00 98.19 71 TRP A O 1
ATOM 560 N N . THR A 1 72 ? 8.589 0.895 -0.602 1.00 98.44 72 THR A N 1
ATOM 561 C CA . THR A 1 72 ? 9.202 0.435 0.653 1.00 98.44 72 THR A CA 1
ATOM 562 C C . THR A 1 72 ? 8.453 0.963 1.882 1.00 98.44 72 THR A C 1
ATOM 564 O O . THR A 1 72 ? 8.166 0.209 2.815 1.00 98.44 72 THR A O 1
ATOM 567 N N . ALA A 1 73 ? 8.104 2.253 1.888 1.00 98.62 73 ALA A N 1
ATOM 568 C CA . ALA A 1 73 ? 7.402 2.897 2.994 1.00 98.62 73 ALA A CA 1
ATOM 569 C C . ALA A 1 73 ? 6.035 2.251 3.250 1.00 98.62 73 ALA A C 1
ATOM 571 O O . ALA A 1 73 ? 5.692 2.007 4.407 1.00 98.62 73 ALA A O 1
ATOM 572 N N . GLY A 1 74 ? 5.283 1.914 2.199 1.00 98.69 74 GLY A N 1
ATOM 573 C CA . GLY A 1 74 ? 3.961 1.310 2.356 1.00 98.69 74 GLY A CA 1
ATOM 574 C C . GLY A 1 74 ? 3.988 -0.022 3.110 1.00 98.69 74 GLY A C 1
ATOM 575 O O . GLY A 1 74 ? 3.148 -0.227 3.983 1.00 98.69 74 GLY A O 1
ATOM 576 N N . PHE A 1 75 ? 5.000 -0.874 2.907 1.00 98.62 75 PHE A N 1
ATOM 577 C CA . PHE A 1 75 ? 5.155 -2.102 3.704 1.00 98.62 75 PHE A CA 1
ATOM 578 C C . PHE A 1 75 ? 5.427 -1.818 5.184 1.00 98.62 75 PHE A C 1
ATOM 580 O O . PHE A 1 75 ? 4.817 -2.434 6.064 1.00 98.62 75 PHE A O 1
ATOM 587 N N . LEU A 1 76 ? 6.303 -0.853 5.481 1.00 98.56 76 LEU A N 1
ATOM 588 C CA . LEU A 1 76 ? 6.597 -0.457 6.862 1.00 98.56 76 LEU A CA 1
ATOM 589 C C . LEU A 1 76 ? 5.349 0.090 7.571 1.00 98.56 76 LEU A C 1
ATOM 591 O O . LEU A 1 76 ? 5.123 -0.216 8.743 1.00 98.56 76 LEU A O 1
ATOM 595 N N . LEU A 1 77 ? 4.529 0.864 6.860 1.00 98.69 77 LEU A N 1
ATOM 596 C CA . LEU A 1 77 ? 3.270 1.421 7.358 1.00 98.69 77 LEU A CA 1
ATOM 597 C C . LEU A 1 77 ? 2.210 0.337 7.562 1.00 98.69 77 LEU A C 1
ATOM 599 O O . LEU A 1 77 ? 1.592 0.277 8.628 1.00 98.69 77 LEU A O 1
ATOM 603 N N . LEU A 1 78 ? 2.057 -0.563 6.586 1.00 98.44 78 LEU A N 1
ATOM 604 C CA . LEU A 1 78 ? 1.127 -1.687 6.641 1.00 98.44 78 LEU A CA 1
ATOM 605 C C . LEU A 1 78 ? 1.402 -2.556 7.875 1.00 98.44 78 LEU A C 1
ATOM 607 O O . LEU A 1 78 ? 0.490 -2.831 8.656 1.00 98.44 78 LEU A O 1
ATOM 611 N N . ARG A 1 79 ? 2.672 -2.909 8.115 1.00 97.31 79 ARG A N 1
ATOM 612 C CA . ARG A 1 79 ? 3.102 -3.695 9.284 1.00 97.31 79 ARG A CA 1
ATOM 613 C C . ARG A 1 79 ? 2.825 -2.992 10.617 1.00 97.31 79 ARG A C 1
ATOM 615 O O . ARG A 1 79 ? 2.558 -3.658 11.613 1.00 97.31 79 ARG A O 1
ATOM 622 N N . ARG A 1 80 ? 2.878 -1.657 10.650 1.00 97.06 80 ARG A N 1
ATOM 623 C CA . ARG A 1 80 ? 2.620 -0.837 11.850 1.00 97.06 80 ARG A CA 1
ATOM 624 C C . ARG A 1 80 ? 1.136 -0.508 12.062 1.00 97.06 80 ARG A C 1
ATOM 626 O O . ARG A 1 80 ? 0.804 0.139 13.051 1.00 97.06 80 ARG A O 1
ATOM 633 N N . GLY A 1 81 ? 0.243 -0.932 11.165 1.00 97.94 81 GLY A N 1
ATOM 634 C CA . GLY A 1 81 ? -1.195 -0.654 11.258 1.00 97.94 81 GLY A CA 1
ATOM 635 C C . GLY A 1 81 ? -1.623 0.727 10.747 1.00 97.94 81 GLY A C 1
ATOM 636 O O . GLY A 1 81 ? -2.760 1.141 10.986 1.00 97.94 81 GLY A O 1
ATOM 637 N N . TYR A 1 82 ? -0.738 1.427 10.034 1.00 98.50 82 TYR A N 1
ATOM 638 C CA . TYR A 1 82 ? -0.994 2.705 9.360 1.00 98.50 82 TYR A CA 1
ATOM 639 C C . TYR A 1 82 ? -1.532 2.431 7.952 1.00 98.50 82 TYR A C 1
ATOM 641 O O . TYR A 1 82 ? -0.880 2.657 6.935 1.00 98.50 82 TYR A O 1
ATOM 649 N N . PHE A 1 83 ? -2.706 1.801 7.908 1.00 98.75 83 PHE A N 1
ATOM 650 C CA . PHE A 1 83 ? -3.259 1.221 6.686 1.00 98.75 83 PHE A CA 1
ATOM 651 C C . PHE A 1 83 ? -3.690 2.267 5.660 1.00 98.75 83 PHE A C 1
ATOM 653 O O . PHE A 1 83 ? -3.543 2.042 4.460 1.00 98.75 83 PHE A O 1
ATOM 660 N N . TRP A 1 84 ? -4.222 3.402 6.117 1.00 98.62 84 TRP A N 1
ATOM 661 C CA . TRP A 1 84 ? -4.553 4.495 5.211 1.00 98.62 84 TRP A CA 1
ATOM 662 C C . TRP A 1 84 ? -3.280 5.119 4.643 1.00 98.62 84 TRP A C 1
ATOM 664 O O . TRP A 1 84 ? -3.175 5.307 3.442 1.00 98.62 84 TRP A O 1
ATOM 674 N N . GLU A 1 85 ? -2.278 5.352 5.481 1.00 98.62 85 GLU A N 1
ATOM 675 C CA . GLU A 1 85 ? -1.002 5.930 5.077 1.00 98.62 85 GLU A CA 1
ATOM 676 C C . GLU A 1 85 ? -0.257 5.025 4.088 1.00 98.62 85 GLU A C 1
ATOM 678 O O . GLU A 1 85 ? 0.329 5.520 3.131 1.00 98.62 85 GLU A O 1
ATOM 683 N N . ALA A 1 86 ? -0.310 3.701 4.288 1.00 98.75 86 ALA A N 1
ATOM 684 C CA . ALA A 1 86 ? 0.228 2.723 3.344 1.00 98.75 86 ALA A CA 1
ATOM 685 C C . ALA A 1 86 ? -0.452 2.825 1.971 1.00 98.75 86 ALA A C 1
ATOM 687 O O . ALA A 1 86 ? 0.218 2.774 0.942 1.00 98.75 86 ALA A O 1
ATOM 688 N N . HIS A 1 87 ? -1.776 2.999 1.958 1.00 98.62 87 HIS A N 1
ATOM 689 C CA . HIS A 1 87 ? -2.524 3.251 0.731 1.00 98.62 87 HIS A CA 1
ATOM 690 C C . HIS A 1 87 ? -2.073 4.555 0.059 1.00 98.62 87 HIS A C 1
ATOM 692 O O . HIS A 1 87 ? -1.763 4.519 -1.129 1.00 98.62 87 HIS A O 1
ATOM 698 N N . GLU A 1 88 ? -1.981 5.666 0.794 1.00 98.38 88 GLU A N 1
ATOM 699 C CA . GLU A 1 88 ? -1.604 6.965 0.217 1.00 98.38 88 GLU A CA 1
ATOM 700 C C . GLU A 1 88 ? -0.214 6.919 -0.430 1.00 98.38 88 GLU A C 1
ATOM 702 O O . GLU A 1 88 ? -0.068 7.341 -1.574 1.00 98.38 88 GLU A O 1
ATOM 707 N N . VAL A 1 89 ? 0.795 6.331 0.232 1.00 98.56 89 VAL A N 1
ATOM 708 C CA . VAL A 1 89 ? 2.141 6.250 -0.367 1.00 98.56 89 VAL A CA 1
ATOM 709 C C . VAL A 1 89 ? 2.202 5.303 -1.564 1.00 98.56 89 VAL A C 1
ATOM 711 O O . VAL A 1 89 ? 3.024 5.503 -2.452 1.00 98.56 89 VAL A O 1
ATOM 714 N N . TRP A 1 90 ? 1.341 4.286 -1.642 1.00 98.75 90 TRP A N 1
ATOM 715 C CA . TRP A 1 90 ? 1.287 3.387 -2.799 1.00 98.75 90 TRP A CA 1
ATOM 716 C C . TRP A 1 90 ? 0.460 3.929 -3.971 1.00 98.75 90 TRP A C 1
ATOM 718 O O . TRP A 1 90 ? 0.646 3.465 -5.096 1.00 98.75 90 TRP A O 1
ATOM 728 N N . GLU A 1 91 ? -0.410 4.919 -3.766 1.00 98.50 91 GLU A N 1
ATOM 729 C CA . GLU A 1 91 ? -1.195 5.532 -4.845 1.00 98.50 91 GLU A CA 1
ATOM 730 C C . GLU A 1 91 ? -0.329 6.089 -5.999 1.00 98.50 91 GLU A C 1
ATOM 732 O O . GLU A 1 91 ? -0.564 5.703 -7.150 1.00 98.50 91 GLU A O 1
ATOM 737 N N . PRO A 1 92 ? 0.714 6.915 -5.766 1.00 98.19 92 PRO A N 1
ATOM 738 C CA . PRO A 1 92 ? 1.578 7.389 -6.848 1.00 98.19 92 PRO A CA 1
ATOM 739 C C . PRO A 1 92 ? 2.360 6.251 -7.519 1.00 98.19 92 PRO A C 1
ATO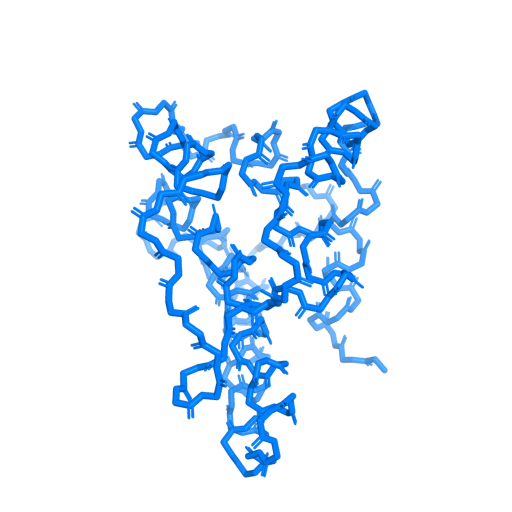M 741 O O . PRO A 1 92 ? 2.620 6.315 -8.721 1.00 98.19 92 PRO A O 1
ATOM 744 N N . VAL A 1 93 ? 2.678 5.179 -6.780 1.00 98.38 93 VAL A N 1
ATOM 745 C CA . VAL A 1 93 ? 3.295 3.967 -7.344 1.00 98.38 93 VAL A CA 1
ATOM 746 C C . VAL A 1 93 ? 2.359 3.319 -8.357 1.00 98.38 93 VAL A C 1
ATOM 748 O O . VAL A 1 93 ? 2.764 3.017 -9.476 1.00 98.38 93 VAL A O 1
ATOM 751 N N . TRP A 1 94 ? 1.087 3.159 -7.995 1.00 98.44 94 TRP A N 1
ATOM 752 C CA . TRP A 1 94 ? 0.065 2.636 -8.895 1.00 98.44 94 TRP A CA 1
ATOM 753 C C . TRP A 1 94 ? -0.119 3.519 -10.132 1.00 98.44 94 TRP A C 1
ATOM 755 O O . TRP A 1 94 ? -0.212 2.995 -11.244 1.00 98.44 94 TRP A O 1
ATOM 765 N N . HIS A 1 95 ? -0.149 4.843 -9.960 1.00 97.31 95 HIS A N 1
ATO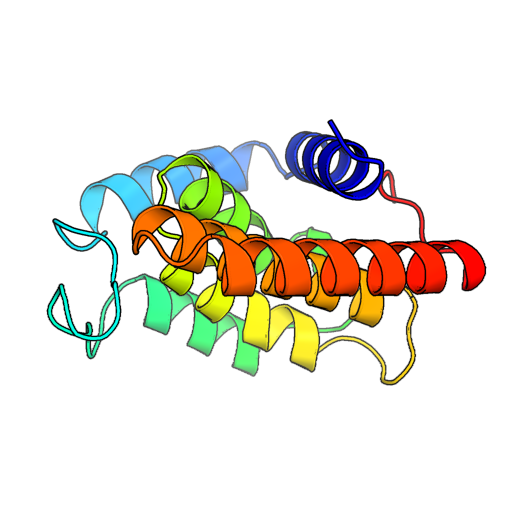M 766 C CA . HIS A 1 95 ? -0.332 5.783 -11.066 1.00 97.31 95 HIS A CA 1
ATOM 767 C C . HIS A 1 95 ? 0.802 5.744 -12.088 1.00 97.31 95 HIS A C 1
ATOM 769 O O . HIS A 1 95 ? 0.504 5.768 -13.282 1.00 97.31 95 HIS A O 1
ATOM 775 N N . ALA A 1 96 ? 2.055 5.619 -11.645 1.00 96.75 96 ALA A N 1
ATOM 776 C CA . ALA A 1 96 ? 3.233 5.590 -12.519 1.00 96.75 96 ALA A CA 1
ATOM 777 C C . ALA A 1 96 ? 3.348 4.321 -13.388 1.00 96.75 96 ALA A C 1
ATOM 779 O O . ALA A 1 96 ? 4.091 4.303 -14.372 1.00 96.75 96 ALA A O 1
ATOM 780 N N . LEU A 1 97 ? 2.639 3.248 -13.027 1.00 97.12 97 LEU A N 1
ATOM 781 C CA . LEU A 1 97 ? 2.691 1.970 -13.733 1.00 97.12 97 LEU A CA 1
ATOM 782 C C . LEU A 1 97 ? 1.825 1.974 -14.992 1.00 97.12 97 LEU A C 1
ATOM 784 O O . LEU A 1 97 ? 0.731 2.550 -15.019 1.00 97.12 97 LEU A O 1
ATOM 788 N N . ALA A 1 98 ? 2.293 1.252 -16.013 1.00 94.75 98 ALA A N 1
ATOM 789 C CA . ALA A 1 98 ? 1.617 1.146 -17.300 1.00 94.75 98 ALA A CA 1
ATOM 790 C C . ALA A 1 98 ? 0.125 0.779 -17.140 1.00 94.75 98 ALA A C 1
ATOM 792 O O . ALA A 1 98 ? -0.212 -0.167 -16.410 1.00 94.75 98 ALA A O 1
ATOM 793 N N . PRO A 1 99 ? -0.794 1.487 -17.827 1.00 91.81 99 PRO A N 1
ATOM 794 C CA . PRO A 1 99 ? -2.201 1.114 -17.853 1.00 91.81 99 PRO A CA 1
ATOM 795 C C . PRO A 1 99 ? -2.358 -0.344 -18.288 1.00 91.81 99 PRO A C 1
ATOM 797 O O . PRO A 1 99 ? -1.692 -0.791 -19.218 1.00 91.81 99 PRO A O 1
ATOM 800 N N . ASN A 1 100 ? -3.239 -1.092 -17.621 1.00 88.50 100 ASN A N 1
ATOM 801 C CA . ASN A 1 100 ? -3.466 -2.520 -17.880 1.00 88.50 100 ASN A CA 1
ATOM 802 C C . ASN A 1 100 ? -2.232 -3.436 -17.683 1.00 88.50 100 ASN A C 1
ATOM 804 O O . ASN A 1 100 ? -2.311 -4.622 -18.015 1.00 88.50 100 ASN A O 1
ATOM 808 N N . GLY A 1 101 ? -1.126 -2.929 -17.126 1.00 95.62 101 GLY A N 1
ATOM 809 C CA . GLY A 1 101 ? 0.064 -3.712 -16.792 1.00 95.62 101 GLY A CA 1
ATOM 810 C C . GLY A 1 101 ? -0.157 -4.662 -15.612 1.00 95.62 101 GLY A C 1
ATOM 811 O O . GLY A 1 101 ? -1.011 -4.428 -14.750 1.00 95.62 101 GLY A O 1
ATOM 812 N N . ALA A 1 102 ? 0.625 -5.739 -15.566 1.00 97.31 102 ALA A N 1
ATOM 813 C CA . ALA A 1 102 ? 0.523 -6.756 -14.524 1.00 97.31 102 ALA A CA 1
ATOM 814 C C . ALA A 1 102 ? 0.963 -6.199 -13.153 1.00 97.31 102 ALA A C 1
ATOM 816 O O . ALA A 1 102 ? 0.303 -6.422 -12.141 1.00 97.31 102 ALA A O 1
ATOM 817 N N . GLU A 1 103 ? 2.013 -5.378 -13.137 1.00 97.56 103 GLU A N 1
ATOM 818 C CA . GLU A 1 103 ? 2.510 -4.650 -11.966 1.00 97.56 103 GLU A CA 1
ATOM 819 C C . GLU A 1 103 ? 1.445 -3.701 -11.423 1.00 97.56 103 GLU A C 1
ATOM 821 O O . GLU A 1 103 ? 1.214 -3.649 -10.216 1.00 97.56 103 GLU A O 1
ATOM 826 N N . ARG A 1 104 ? 0.749 -2.979 -12.314 1.00 97.88 104 ARG A N 1
ATOM 827 C CA . ARG A 1 104 ? -0.302 -2.035 -11.916 1.00 97.88 104 ARG A CA 1
ATOM 828 C C . ARG A 1 104 ? -1.417 -2.750 -11.158 1.00 97.88 104 ARG A C 1
ATOM 830 O O . ARG A 1 104 ? -1.889 -2.239 -10.146 1.00 97.88 104 ARG A O 1
ATOM 837 N N . LEU A 1 105 ? -1.817 -3.936 -11.618 1.00 98.31 105 LEU A N 1
ATOM 838 C CA . LEU A 1 105 ? -2.820 -4.761 -10.941 1.00 98.31 105 LEU A CA 1
ATOM 839 C C . LEU A 1 105 ? -2.332 -5.281 -9.588 1.00 98.31 105 LEU A C 1
ATOM 841 O O . LEU A 1 105 ? -3.107 -5.291 -8.635 1.00 98.31 105 LEU A O 1
ATOM 845 N N . PHE A 1 106 ? -1.059 -5.669 -9.477 1.00 98.38 106 PHE A N 1
ATOM 846 C CA . PHE A 1 106 ? -0.485 -6.093 -8.201 1.00 98.38 106 PHE A CA 1
ATOM 847 C C . PHE A 1 106 ? -0.437 -4.952 -7.177 1.00 98.38 106 PHE A C 1
ATOM 849 O O . PHE A 1 106 ? -0.902 -5.128 -6.051 1.00 98.38 106 PHE A O 1
ATOM 856 N N . VAL A 1 107 ? 0.042 -3.764 -7.560 1.00 98.38 107 VAL A N 1
ATOM 857 C CA . VAL A 1 107 ? 0.048 -2.598 -6.658 1.00 98.38 107 VAL A CA 1
ATOM 858 C C . VAL A 1 107 ? -1.379 -2.196 -6.282 1.00 98.38 107 VAL A C 1
ATOM 860 O O . VAL A 1 107 ? -1.653 -1.884 -5.125 1.00 98.38 107 VAL A O 1
ATOM 863 N N . GLN A 1 108 ? -2.327 -2.287 -7.217 1.00 98.62 108 GLN A N 1
ATOM 864 C CA . GLN A 1 108 ? -3.735 -2.052 -6.909 1.00 98.62 108 GLN A CA 1
ATOM 865 C C . GLN A 1 108 ? -4.287 -3.075 -5.903 1.00 98.62 108 GLN A C 1
ATOM 867 O O . GLN A 1 108 ? -5.008 -2.691 -4.983 1.00 98.62 108 GLN A O 1
ATOM 872 N N . ALA A 1 109 ? -3.924 -4.355 -6.028 1.00 98.56 109 ALA A N 1
ATOM 873 C CA . ALA A 1 109 ? -4.281 -5.384 -5.055 1.00 98.56 109 ALA A CA 1
ATOM 874 C C . ALA A 1 109 ? -3.677 -5.092 -3.668 1.00 98.56 109 ALA A C 1
ATOM 876 O O . ALA A 1 109 ? -4.376 -5.227 -2.664 1.00 98.56 109 ALA A O 1
ATOM 877 N N . ALA A 1 110 ? -2.426 -4.622 -3.600 1.00 98.69 110 ALA A N 1
ATOM 878 C CA . ALA A 1 110 ? -1.781 -4.200 -2.354 1.00 98.69 110 ALA A CA 1
ATOM 879 C C . ALA A 1 110 ? -2.533 -3.032 -1.683 1.00 98.69 110 ALA A C 1
ATOM 881 O O . ALA A 1 110 ? -2.828 -3.081 -0.488 1.00 98.69 110 ALA A O 1
ATOM 882 N N . ILE A 1 111 ? -2.935 -2.025 -2.466 1.00 98.81 111 ILE A N 1
ATOM 883 C CA . ILE A 1 111 ? -3.763 -0.900 -2.006 1.00 98.81 111 ILE A CA 1
ATOM 884 C C . ILE A 1 111 ? -5.120 -1.385 -1.472 1.00 98.81 111 ILE A C 1
ATOM 886 O O . ILE A 1 111 ? -5.557 -0.964 -0.398 1.00 98.81 111 ILE A O 1
ATOM 890 N N . GLN A 1 112 ? -5.798 -2.289 -2.187 1.00 98.81 112 GLN A N 1
ATOM 891 C CA . GLN A 1 112 ? -7.077 -2.832 -1.721 1.00 98.81 112 GLN A CA 1
ATOM 892 C C . GLN A 1 112 ? -6.917 -3.672 -0.454 1.00 98.81 112 GLN A C 1
ATOM 894 O O . GLN A 1 112 ? -7.770 -3.597 0.432 1.00 98.81 112 GLN A O 1
ATOM 899 N N . HIS A 1 113 ? -5.817 -4.416 -0.328 1.00 98.81 113 HIS A N 1
ATOM 900 C CA . HIS A 1 113 ? -5.484 -5.127 0.900 1.00 98.81 113 HIS A CA 1
ATOM 901 C C . HIS A 1 113 ? -5.292 -4.149 2.066 1.00 98.81 113 HIS A C 1
ATOM 903 O O . HIS A 1 113 ? -5.923 -4.325 3.106 1.00 98.81 113 HIS A O 1
ATOM 909 N N . ALA A 1 114 ? -4.530 -3.064 1.890 1.00 98.81 114 ALA A N 1
ATOM 910 C CA . ALA A 1 114 ? -4.393 -2.017 2.906 1.00 98.81 114 ALA A CA 1
ATOM 911 C C . ALA A 1 114 ? -5.761 -1.431 3.308 1.00 98.81 114 ALA A C 1
ATOM 913 O O . ALA A 1 114 ? -6.090 -1.351 4.493 1.00 98.81 114 ALA A O 1
ATOM 914 N N . ASN A 1 115 ? -6.626 -1.131 2.335 1.00 98.75 115 ASN A N 1
ATOM 915 C CA . ASN A 1 115 ? -7.988 -0.668 2.605 1.00 98.75 115 ASN A CA 1
ATOM 916 C C . ASN A 1 115 ? -8.839 -1.707 3.352 1.00 98.75 115 ASN A C 1
ATOM 918 O O . ASN A 1 115 ? -9.634 -1.328 4.215 1.00 98.75 115 ASN A O 1
ATOM 922 N N . ALA A 1 116 ? -8.686 -3.000 3.059 1.00 98.69 116 ALA A N 1
ATOM 923 C CA . ALA A 1 116 ? -9.369 -4.070 3.780 1.00 98.69 116 ALA A CA 1
ATOM 924 C C . ALA A 1 116 ? -8.943 -4.096 5.254 1.00 98.69 116 ALA A C 1
ATOM 926 O O . ALA A 1 116 ? -9.802 -4.035 6.135 1.00 98.69 116 ALA A O 1
ATOM 927 N N . ARG A 1 117 ? -7.629 -4.056 5.521 1.00 98.62 117 ARG A N 1
ATOM 928 C CA . ARG A 1 117 ? -7.061 -3.985 6.878 1.00 98.62 117 ARG A CA 1
ATOM 929 C C . ARG A 1 117 ? -7.512 -2.728 7.630 1.00 98.62 117 ARG A C 1
ATOM 931 O O . ARG A 1 117 ? -7.830 -2.789 8.817 1.00 98.62 117 ARG A O 1
ATOM 938 N N . LEU A 1 118 ? -7.643 -1.594 6.933 1.00 98.69 118 LEU A N 1
ATOM 939 C CA . LEU A 1 118 ? -8.242 -0.383 7.499 1.00 98.69 118 LEU A CA 1
ATOM 940 C C . LEU A 1 118 ? -9.695 -0.622 7.931 1.00 98.69 118 LEU A C 1
ATOM 942 O O . LEU A 1 118 ? -10.089 -0.189 9.011 1.00 98.69 118 LEU A O 1
ATOM 946 N N . LYS A 1 119 ? -10.507 -1.312 7.118 1.00 98.62 119 LYS A N 1
ATOM 947 C CA . LYS A 1 119 ? -11.900 -1.621 7.484 1.00 98.62 119 LYS A CA 1
ATOM 948 C C . LYS A 1 119 ? -11.990 -2.566 8.680 1.00 98.62 119 LYS A C 1
ATOM 950 O O . LYS A 1 119 ? -12.851 -2.332 9.524 1.00 98.62 119 LYS A O 1
ATOM 955 N N . GLU A 1 120 ? -11.104 -3.548 8.799 1.00 98.31 120 GLU A N 1
ATOM 956 C CA . GLU A 1 120 ? -11.005 -4.408 9.993 1.00 98.31 120 GLU A CA 1
ATOM 957 C C . GLU A 1 120 ? -10.696 -3.575 11.241 1.00 98.31 120 GLU A C 1
ATOM 959 O O . GLU A 1 120 ? -11.410 -3.653 12.237 1.00 98.31 120 GLU A O 1
ATOM 964 N N . ALA A 1 121 ? -9.709 -2.676 11.161 1.00 97.81 121 ALA A N 1
ATOM 965 C CA . ALA A 1 121 ? -9.349 -1.781 12.264 1.00 97.81 121 ALA A CA 1
ATOM 966 C C . ALA A 1 121 ? -10.467 -0.793 12.659 1.00 97.81 121 ALA A C 1
ATOM 968 O O . ALA A 1 121 ? -10.406 -0.177 13.726 1.00 97.81 121 ALA A O 1
ATOM 969 N N . MET A 1 122 ? -11.476 -0.626 11.801 1.00 97.94 122 MET A N 1
ATOM 970 C CA . MET A 1 122 ? -12.682 0.168 12.042 1.00 97.94 122 MET A CA 1
ATOM 971 C C . MET A 1 122 ? -13.897 -0.685 12.462 1.00 97.94 122 MET A C 1
ATOM 973 O O . MET A 1 122 ? -14.994 -0.135 12.568 1.00 97.94 122 MET A O 1
ATOM 977 N N . GLY A 1 123 ? -13.751 -2.006 12.638 1.00 97.94 123 GLY A N 1
ATOM 978 C CA . GLY A 1 123 ? -14.850 -2.928 12.965 1.00 97.94 123 GLY A CA 1
ATOM 979 C C . GLY A 1 123 ? -15.859 -3.130 11.827 1.00 97.94 123 GLY A C 1
ATOM 980 O O . GLY A 1 123 ? -17.045 -3.357 12.065 1.00 97.94 123 GLY A O 1
ATOM 981 N N . ARG A 1 124 ? -15.429 -2.969 10.568 1.00 98.06 124 ARG A N 1
ATOM 982 C CA . ARG A 1 124 ? -16.280 -3.046 9.367 1.00 98.06 124 ARG A CA 1
ATOM 983 C C . ARG A 1 124 ? -16.022 -4.327 8.570 1.00 98.06 124 ARG A C 1
ATOM 985 O O . ARG A 1 124 ? -15.757 -4.273 7.368 1.00 98.06 124 ARG A O 1
ATOM 992 N N . ASP A 1 125 ? -16.164 -5.476 9.218 1.00 97.62 125 ASP A N 1
ATOM 993 C CA . ASP A 1 125 ? -15.735 -6.789 8.706 1.00 97.62 125 ASP A CA 1
ATOM 994 C C . ASP A 1 125 ? -16.349 -7.167 7.353 1.00 97.62 125 ASP A C 1
ATOM 996 O O . ASP A 1 125 ? -15.661 -7.660 6.462 1.00 97.62 125 ASP A O 1
ATOM 1000 N N . ARG A 1 126 ? -17.636 -6.865 7.127 1.00 98.31 126 ARG A N 1
ATOM 1001 C CA . ARG A 1 126 ? -18.278 -7.122 5.821 1.00 98.31 126 ARG A CA 1
ATOM 1002 C C . ARG A 1 126 ? -17.633 -6.325 4.687 1.00 98.31 126 ARG A C 1
ATOM 1004 O O . ARG A 1 126 ? -17.552 -6.813 3.563 1.00 98.31 126 ARG A O 1
ATOM 1011 N N . ALA A 1 127 ? -17.217 -5.089 4.961 1.00 98.12 127 ALA A N 1
ATOM 1012 C CA . ALA A 1 127 ? -16.535 -4.260 3.973 1.00 98.12 127 ALA A CA 1
ATOM 1013 C C . ALA A 1 127 ? -15.101 -4.757 3.750 1.00 98.12 127 ALA A C 1
ATOM 1015 O O . ALA A 1 127 ? -14.671 -4.841 2.603 1.00 98.12 127 ALA A O 1
ATOM 1016 N N . ALA A 1 128 ? -14.405 -5.148 4.821 1.00 98.56 128 ALA A N 1
ATOM 1017 C CA . ALA A 1 128 ? -13.083 -5.760 4.740 1.00 98.56 128 ALA A CA 1
ATOM 1018 C C . ALA A 1 128 ? -13.087 -7.040 3.890 1.00 98.56 128 ALA A C 1
ATOM 1020 O O . ALA A 1 128 ? -12.312 -7.147 2.945 1.00 98.56 128 ALA A O 1
ATOM 1021 N N . ALA A 1 129 ? -14.017 -7.967 4.141 1.00 98.44 129 ALA A N 1
ATOM 1022 C CA . ALA A 1 129 ? -14.121 -9.225 3.399 1.00 98.44 129 ALA A CA 1
ATOM 1023 C C . ALA A 1 129 ? -14.323 -9.013 1.886 1.00 98.44 129 ALA A C 1
ATOM 1025 O O . ALA A 1 129 ? -13.717 -9.701 1.061 1.00 98.44 129 ALA A O 1
ATOM 1026 N N . ARG A 1 130 ? -15.140 -8.019 1.505 1.00 98.56 130 ARG A N 1
ATOM 1027 C CA . ARG A 1 130 ? -15.327 -7.636 0.095 1.00 98.56 130 ARG A CA 1
ATOM 1028 C C . ARG A 1 130 ? -14.035 -7.106 -0.526 1.00 98.56 130 ARG A C 1
ATOM 1030 O O . ARG A 1 130 ? -13.720 -7.470 -1.654 1.00 98.56 130 ARG A O 1
ATOM 1037 N N . LEU A 1 131 ? -13.294 -6.272 0.202 1.00 98.56 131 LEU A N 1
ATOM 1038 C CA . LEU A 1 131 ? -12.030 -5.702 -0.268 1.00 98.56 131 LEU A CA 1
ATOM 1039 C C . LEU A 1 131 ? -10.933 -6.765 -0.396 1.00 98.56 131 LEU A C 1
ATOM 1041 O O . LEU A 1 131 ? -10.238 -6.772 -1.404 1.00 98.56 131 LEU A O 1
ATOM 1045 N N . HIS A 1 132 ? -10.836 -7.715 0.539 1.00 98.44 132 HIS A N 1
ATOM 1046 C CA . HIS A 1 132 ? -9.925 -8.861 0.411 1.00 98.44 132 HIS A CA 1
ATOM 1047 C C . HIS A 1 132 ? -10.257 -9.729 -0.804 1.00 98.44 132 HIS A C 1
ATOM 1049 O O . HIS A 1 132 ? -9.358 -10.128 -1.539 1.00 98.44 132 HIS A O 1
ATOM 1055 N N . THR A 1 133 ? -11.546 -9.972 -1.060 1.00 98.38 133 THR A N 1
ATOM 1056 C CA . THR A 1 133 ? -11.991 -10.709 -2.256 1.00 98.38 133 THR A CA 1
ATOM 1057 C C . THR A 1 133 ? -11.581 -9.978 -3.537 1.00 98.38 133 THR A C 1
ATOM 1059 O O . THR A 1 133 ? -11.047 -10.593 -4.459 1.00 98.38 133 THR A O 1
ATOM 1062 N N . LEU A 1 134 ? -11.791 -8.657 -3.588 1.00 98.31 134 LEU A N 1
ATOM 1063 C CA . LEU A 1 134 ? -11.396 -7.825 -4.724 1.00 98.31 134 LEU A CA 1
ATOM 1064 C C . LEU A 1 134 ? -9.876 -7.834 -4.929 1.00 98.31 134 LEU A C 1
ATOM 1066 O O . LEU A 1 134 ? -9.416 -8.050 -6.047 1.00 98.31 134 LEU A O 1
ATOM 1070 N N . ALA A 1 135 ? -9.109 -7.651 -3.854 1.00 98.50 135 ALA A N 1
ATOM 1071 C CA . ALA A 1 135 ? -7.653 -7.656 -3.886 1.00 98.50 135 ALA A CA 1
ATOM 1072 C C . ALA A 1 135 ? -7.109 -8.995 -4.411 1.00 98.50 135 ALA A C 1
ATOM 1074 O O . ALA A 1 135 ? -6.267 -9.015 -5.307 1.00 98.50 135 ALA A O 1
ATOM 1075 N N . GLY A 1 136 ? -7.643 -10.120 -3.919 1.00 98.44 136 GLY A N 1
ATOM 1076 C CA . GLY A 1 136 ? -7.283 -11.453 -4.404 1.00 98.44 136 GLY A CA 1
ATOM 1077 C C . GLY A 1 136 ? -7.595 -11.639 -5.890 1.00 98.44 136 GLY A C 1
ATOM 1078 O O . GLY A 1 136 ? -6.732 -12.068 -6.651 1.00 98.44 136 GLY A O 1
ATOM 1079 N N . ALA A 1 137 ? -8.789 -11.243 -6.339 1.00 98.25 137 ALA A N 1
ATOM 1080 C CA . ALA A 1 137 ? -9.167 -11.331 -7.750 1.00 98.25 137 ALA A CA 1
ATOM 1081 C C . ALA A 1 137 ? -8.268 -10.477 -8.666 1.00 98.25 137 ALA A C 1
ATOM 1083 O O . ALA A 1 137 ? -7.914 -10.914 -9.763 1.00 98.25 137 ALA A O 1
ATOM 1084 N N . GLN A 1 138 ? -7.873 -9.282 -8.215 1.00 97.69 138 GLN A N 1
ATOM 1085 C CA . GLN A 1 138 ? -6.938 -8.417 -8.939 1.00 97.69 138 GLN A CA 1
ATOM 1086 C C . GLN A 1 138 ? -5.541 -9.027 -9.024 1.00 97.69 138 GLN A C 1
ATOM 1088 O O . GLN A 1 138 ? -4.918 -8.983 -10.084 1.00 97.69 138 GLN A O 1
ATOM 1093 N N . PHE A 1 139 ? -5.067 -9.642 -7.941 1.00 98.31 139 PHE A N 1
ATOM 1094 C CA . PHE A 1 139 ? -3.785 -10.334 -7.951 1.00 98.31 139 PHE A CA 1
ATOM 1095 C C . PHE A 1 139 ? -3.782 -11.546 -8.885 1.00 98.31 139 PHE A C 1
ATOM 1097 O O . PHE A 1 139 ? -2.832 -11.734 -9.644 1.00 98.31 139 PHE A O 1
ATOM 1104 N N . GLU A 1 140 ? -4.859 -12.329 -8.905 1.00 98.19 140 GLU A N 1
ATOM 1105 C CA . GLU A 1 140 ? -4.988 -13.425 -9.867 1.00 98.19 140 GLU A CA 1
ATOM 1106 C C . GLU A 1 140 ? -4.963 -12.922 -11.316 1.00 98.19 140 GLU A C 1
ATOM 1108 O O . GLU A 1 140 ? -4.391 -13.574 -12.192 1.00 98.19 140 GLU A O 1
ATOM 1113 N N . ASP A 1 141 ? -5.520 -11.739 -11.587 1.00 98.12 141 ASP A N 1
ATOM 1114 C CA . ASP A 1 141 ? -5.402 -11.124 -12.909 1.00 98.12 141 ASP A CA 1
ATOM 1115 C C . ASP A 1 141 ? -3.974 -10.672 -13.228 1.00 98.12 141 ASP A C 1
ATOM 1117 O O . ASP A 1 141 ? -3.480 -10.933 -14.325 1.00 98.12 141 ASP A O 1
ATOM 1121 N N . ALA A 1 142 ? -3.267 -10.086 -12.257 1.00 98.06 142 ALA A N 1
ATOM 1122 C CA . ALA A 1 142 ? -1.848 -9.767 -12.395 1.00 98.06 142 ALA A CA 1
ATOM 1123 C C . ALA A 1 142 ? -1.030 -11.021 -12.754 1.00 98.06 142 ALA A C 1
ATOM 1125 O O . ALA A 1 142 ? -0.248 -11.007 -13.708 1.00 98.06 142 ALA A O 1
ATOM 1126 N N . ARG A 1 143 ? -1.255 -12.140 -12.049 1.00 97.62 143 ARG A N 1
ATOM 1127 C CA . ARG A 1 143 ? -0.580 -13.423 -12.309 1.00 97.62 143 ARG A CA 1
ATOM 1128 C C . ARG A 1 143 ? -0.860 -13.950 -13.714 1.00 97.62 143 ARG A C 1
ATOM 1130 O O . ARG A 1 143 ? 0.078 -14.369 -14.395 1.00 97.62 143 ARG A O 1
ATOM 1137 N N . ARG A 1 144 ? -2.120 -13.901 -14.170 1.00 97.44 144 ARG A N 1
ATOM 1138 C CA . ARG A 1 144 ? -2.499 -14.288 -15.544 1.00 97.44 144 ARG A CA 1
ATOM 1139 C C . ARG A 1 144 ? -1.795 -13.443 -16.604 1.00 97.44 144 ARG A C 1
ATOM 1141 O O . ARG A 1 144 ? -1.480 -13.960 -17.669 1.00 97.44 144 ARG A O 1
ATOM 1148 N N . ARG A 1 145 ? -1.503 -12.177 -16.298 1.00 96.81 145 ARG A N 1
ATOM 1149 C CA . ARG A 1 145 ? -0.730 -11.266 -17.159 1.00 96.81 145 ARG A CA 1
ATOM 1150 C C . ARG A 1 145 ? 0.786 -11.396 -16.998 1.00 96.81 145 ARG A C 1
ATOM 1152 O O . ARG A 1 145 ? 1.524 -10.588 -17.546 1.00 96.81 145 ARG A O 1
ATOM 1159 N N . GLY A 1 146 ? 1.254 -12.410 -16.272 1.00 95.75 146 GLY A N 1
ATOM 1160 C CA . GLY A 1 146 ? 2.673 -12.723 -16.150 1.00 95.75 146 GLY A CA 1
ATOM 1161 C C . GLY A 1 146 ? 3.371 -12.107 -14.941 1.00 95.75 146 GLY A C 1
ATOM 1162 O O . GLY A 1 146 ? 4.569 -12.323 -14.805 1.00 95.75 146 GLY A O 1
ATOM 1163 N N . PHE A 1 147 ? 2.664 -11.419 -14.034 1.00 96.25 147 PHE A N 1
ATOM 1164 C CA . PHE A 1 147 ? 3.294 -10.865 -12.832 1.00 96.25 147 PHE A CA 1
ATOM 1165 C C . PHE A 1 147 ? 3.978 -11.959 -12.000 1.00 96.25 147 PHE A C 1
ATOM 1167 O O . PHE A 1 147 ? 3.424 -13.050 -11.802 1.00 96.25 147 PHE A O 1
ATOM 1174 N N . ARG A 1 148 ? 5.170 -11.647 -11.488 1.00 91.88 148 ARG A N 1
ATOM 1175 C CA . ARG A 1 148 ? 5.918 -12.464 -10.533 1.00 91.88 148 ARG A CA 1
ATOM 1176 C C . ARG A 1 148 ? 6.271 -11.619 -9.306 1.00 91.88 148 ARG A C 1
ATOM 1178 O O . ARG A 1 148 ? 6.809 -10.520 -9.468 1.00 91.88 148 ARG A O 1
ATOM 1185 N N . PRO A 1 149 ? 5.957 -12.091 -8.087 1.00 86.50 149 PRO A N 1
ATOM 1186 C CA . PRO A 1 149 ? 6.318 -11.373 -6.870 1.00 86.50 149 PRO A CA 1
ATOM 1187 C C . PRO A 1 149 ? 7.833 -11.222 -6.684 1.00 86.50 149 PRO A C 1
ATOM 1189 O O . PRO A 1 149 ? 8.255 -10.197 -6.156 1.00 86.50 149 PRO A O 1
ATOM 1192 N N . GLU A 1 150 ? 8.639 -12.189 -7.149 1.00 80.94 150 GLU A N 1
ATOM 1193 C CA . GLU A 1 150 ? 10.102 -12.174 -6.974 1.00 80.94 150 GLU A CA 1
ATOM 1194 C C . GLU A 1 150 ? 10.837 -11.129 -7.835 1.00 80.94 150 GLU A C 1
ATOM 1196 O O . GLU A 1 150 ? 11.962 -10.759 -7.503 1.00 80.94 150 GLU A O 1
ATOM 1201 N N . GLY A 1 151 ? 10.215 -10.642 -8.915 1.00 69.12 151 GLY A N 1
ATOM 1202 C CA . GLY A 1 151 ? 10.886 -9.837 -9.943 1.00 69.12 151 GLY A CA 1
ATOM 1203 C C . GLY A 1 151 ? 10.705 -10.431 -11.324 1.00 69.12 151 GLY A C 1
ATOM 1204 O O . GLY A 1 151 ? 11.112 -11.595 -11.521 1.00 69.12 151 GLY A O 1
#

Foldseek 3Di:
DAPLVVLVVLLLVLADPVLLVVLLVVCVVKPDPDADAPPPDDDDPDTDLCVLLVVLLPDPAAVCLSHGSLQSNLVSCLVVLNLVSSLSSLVSSLVRHDVVALVNLSSVLSSLQSVLSSCVVVVNNVSSVVSNVSSSVSNVSSVVNPDDSND